Protein AF-A0A526XSR2-F1 (afdb_monomer_lite)

Radius of gyration: 13.31 Å; chains: 1; bounding box: 26×35×31 Å

Structure (mmCIF, N/CA/C/O backbone):
data_AF-A0A526XSR2-F1
#
_entry.id   AF-A0A526XSR2-F1
#
loop_
_atom_site.group_PDB
_atom_site.id
_atom_site.type_symbol
_atom_site.label_atom_id
_atom_site.label_alt_id
_atom_site.label_comp_id
_atom_site.label_asym_id
_atom_site.label_entity_id
_atom_site.label_seq_id
_atom_site.pdbx_PDB_ins_code
_atom_site.Cartn_x
_atom_site.Cartn_y
_atom_site.Cartn_z
_atom_site.occupancy
_atom_site.B_iso_or_equiv
_atom_site.auth_seq_id
_atom_site.auth_comp_id
_atom_site.auth_asym_id
_atom_site.auth_atom_id
_atom_site.pdbx_PDB_model_num
ATOM 1 N N . ALA A 1 1 ? 4.655 -11.309 7.436 1.00 86.75 1 ALA A N 1
ATOM 2 C CA . ALA A 1 1 ? 3.346 -10.615 7.478 1.00 86.75 1 ALA A CA 1
ATOM 3 C C . ALA A 1 1 ? 2.572 -10.662 8.813 1.00 86.75 1 ALA A C 1
ATOM 5 O O . ALA A 1 1 ? 1.942 -9.669 9.167 1.00 86.75 1 ALA A O 1
ATOM 6 N N . ARG A 1 2 ? 2.564 -11.786 9.550 1.00 91.94 2 ARG A N 1
ATOM 7 C CA . ARG A 1 2 ? 1.677 -12.024 10.716 1.00 91.94 2 ARG A CA 1
ATOM 8 C C . ARG A 1 2 ? 1.663 -10.928 11.793 1.00 91.94 2 ARG A C 1
ATOM 10 O O . ARG A 1 2 ? 0.596 -10.562 12.271 1.00 91.94 2 ARG A O 1
ATOM 17 N N . GLU A 1 3 ? 2.829 -10.401 12.158 1.00 94.38 3 GLU A N 1
ATOM 18 C CA . GLU A 1 3 ? 2.941 -9.341 13.170 1.00 94.38 3 GLU A CA 1
ATOM 19 C C . GLU A 1 3 ? 2.205 -8.061 12.746 1.00 94.38 3 GLU A C 1
ATOM 21 O O . GLU A 1 3 ? 1.444 -7.495 13.527 1.00 94.38 3 GLU A O 1
ATOM 26 N N . ILE A 1 4 ? 2.378 -7.632 11.491 1.00 93.81 4 ILE A N 1
ATOM 27 C CA . ILE A 1 4 ? 1.690 -6.456 10.940 1.00 93.81 4 ILE A CA 1
ATOM 28 C C . ILE A 1 4 ? 0.185 -6.709 10.863 1.00 93.81 4 ILE A C 1
ATOM 30 O O . ILE A 1 4 ? -0.594 -5.841 11.248 1.00 93.81 4 ILE A O 1
ATOM 34 N N . ALA A 1 5 ? -0.232 -7.909 10.444 1.00 93.56 5 ALA A N 1
ATOM 35 C CA . ALA A 1 5 ? -1.647 -8.266 10.393 1.00 93.56 5 ALA A CA 1
ATOM 36 C C . ALA A 1 5 ? -2.339 -8.102 11.759 1.00 93.56 5 ALA A C 1
ATOM 38 O O . ALA A 1 5 ? -3.444 -7.563 11.836 1.00 93.56 5 ALA A O 1
ATOM 39 N N . GLN A 1 6 ? -1.664 -8.514 12.837 1.00 93.81 6 GLN A N 1
ATOM 40 C CA . GLN A 1 6 ? -2.154 -8.357 14.207 1.00 93.81 6 GLN A CA 1
ATOM 41 C C . GLN A 1 6 ? -2.124 -6.894 14.662 1.00 93.81 6 GLN A C 1
ATOM 43 O O . GLN A 1 6 ? -3.148 -6.374 15.104 1.00 93.81 6 GLN A O 1
ATOM 48 N N . LYS A 1 7 ? -0.986 -6.205 14.502 1.00 94.94 7 LYS A N 1
ATOM 49 C CA . LYS A 1 7 ? -0.820 -4.800 14.914 1.00 94.94 7 LYS A CA 1
ATOM 50 C C . LYS A 1 7 ? -1.832 -3.864 14.250 1.00 94.94 7 LYS A C 1
ATOM 52 O O . LYS A 1 7 ? -2.334 -2.956 14.901 1.00 94.94 7 LYS A O 1
ATOM 57 N N . CYS A 1 8 ? -2.153 -4.096 12.979 1.00 93.06 8 CYS A N 1
ATOM 58 C CA . CYS A 1 8 ? -3.110 -3.288 12.221 1.00 93.06 8 CYS A CA 1
ATOM 59 C C . CYS A 1 8 ? -4.552 -3.833 12.277 1.00 93.06 8 CYS A C 1
ATOM 61 O O . CYS A 1 8 ? -5.474 -3.198 11.756 1.00 93.06 8 CYS A O 1
ATOM 63 N N . SER A 1 9 ? -4.770 -4.991 12.918 1.00 94.56 9 SER A N 1
ATOM 64 C CA . SER A 1 9 ? -6.074 -5.667 13.011 1.00 94.56 9 SER A CA 1
ATOM 65 C C . SER A 1 9 ? -6.769 -5.764 11.647 1.00 94.56 9 SER A C 1
ATOM 67 O O . SER A 1 9 ? -7.858 -5.225 11.469 1.00 94.56 9 SER A O 1
ATOM 69 N N . ILE A 1 10 ? -6.106 -6.367 10.656 1.00 95.19 10 ILE A N 1
ATOM 70 C CA . ILE A 1 10 ? -6.531 -6.302 9.242 1.00 95.19 10 ILE A CA 1
ATOM 71 C C . ILE A 1 10 ? -7.620 -7.301 8.835 1.00 95.19 10 ILE A C 1
ATOM 73 O O . ILE A 1 10 ? -8.028 -7.308 7.679 1.00 95.19 10 ILE A O 1
ATOM 77 N N . ALA A 1 11 ? -8.092 -8.147 9.747 1.00 95.81 11 ALA A N 1
ATOM 78 C CA . ALA A 1 11 ? -9.118 -9.133 9.424 1.00 95.81 11 ALA A CA 1
ATOM 79 C C . ALA A 1 11 ? -10.396 -8.454 8.904 1.00 95.81 11 ALA A C 1
ATOM 81 O O . ALA A 1 11 ? -10.931 -7.551 9.547 1.00 95.81 11 ALA A O 1
ATOM 82 N N . GLY A 1 12 ? -10.853 -8.872 7.722 1.00 95.19 12 GLY A N 1
ATOM 83 C CA . GLY A 1 12 ? -11.998 -8.302 7.011 1.00 95.19 12 GLY A CA 1
ATOM 84 C C . GLY A 1 12 ? -11.772 -6.904 6.423 1.00 95.19 12 GLY A C 1
ATOM 85 O O . GLY A 1 12 ? -12.716 -6.325 5.893 1.00 95.19 12 GLY A O 1
ATOM 86 N N . LYS A 1 13 ? -10.557 -6.348 6.513 1.00 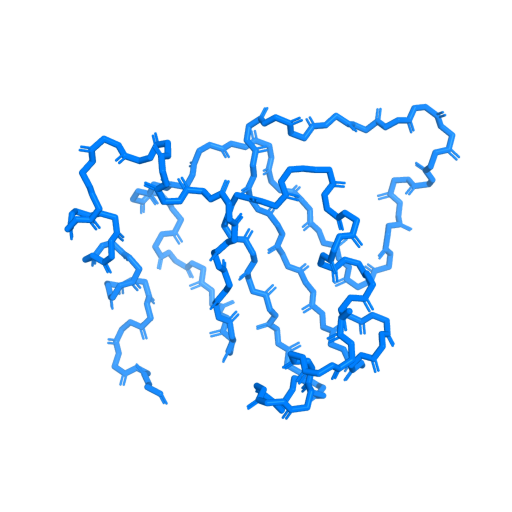96.06 13 LYS A N 1
ATOM 87 C CA . LYS A 1 13 ? -10.235 -4.995 6.041 1.00 96.06 13 LYS A CA 1
ATOM 88 C C . LYS A 1 13 ? -9.748 -4.976 4.596 1.00 96.06 13 LYS A C 1
ATOM 90 O O . LYS A 1 13 ? -9.247 -5.974 4.074 1.00 96.06 13 LYS A O 1
ATOM 95 N N . HIS A 1 14 ? -9.838 -3.804 3.978 1.00 96.19 14 HIS A N 1
ATOM 96 C CA . HIS A 1 14 ? -9.177 -3.495 2.720 1.00 96.19 14 HIS A CA 1
ATOM 97 C C . HIS A 1 14 ? -7.842 -2.780 2.962 1.00 96.19 14 HIS A C 1
ATOM 99 O O . HIS A 1 14 ? -7.793 -1.697 3.557 1.00 96.19 14 HIS A O 1
ATOM 105 N N . VAL A 1 15 ? -6.750 -3.391 2.501 1.00 97.00 15 VAL A N 1
ATOM 106 C CA . VAL A 1 15 ? -5.378 -2.905 2.675 1.00 97.00 15 VAL A CA 1
ATOM 107 C C . VAL A 1 15 ? -4.862 -2.304 1.372 1.00 97.00 15 VAL A C 1
ATOM 109 O O . VAL A 1 15 ? -4.830 -2.975 0.347 1.00 97.00 15 VAL A O 1
ATOM 112 N N . LEU A 1 16 ? -4.390 -1.062 1.423 1.00 97.00 16 LEU A N 1
ATOM 113 C CA . LEU A 1 16 ? -3.645 -0.428 0.338 1.00 97.00 16 LEU A CA 1
ATOM 114 C C . LEU A 1 16 ? -2.145 -0.492 0.644 1.00 97.00 16 LEU A C 1
ATOM 116 O O . LEU A 1 16 ? -1.718 0.039 1.666 1.00 97.00 16 LEU A O 1
ATOM 120 N N . GLU A 1 17 ? -1.339 -1.083 -0.237 1.00 97.00 17 GLU A N 1
ATOM 121 C CA . GLU A 1 17 ? 0.126 -0.997 -0.187 1.00 97.00 17 GLU A CA 1
ATOM 122 C C . GLU A 1 17 ? 0.635 -0.076 -1.305 1.00 97.00 17 GLU A C 1
ATOM 124 O O . GLU A 1 17 ? 0.548 -0.400 -2.490 1.00 97.00 17 GLU A O 1
ATOM 129 N N . ILE A 1 18 ? 1.177 1.082 -0.923 1.00 96.56 18 ILE A N 1
ATOM 130 C CA . ILE A 1 18 ? 1.846 2.002 -1.847 1.00 96.56 18 ILE A CA 1
ATOM 131 C C . ILE A 1 18 ? 3.317 1.604 -1.925 1.00 96.56 18 ILE A C 1
ATOM 133 O O . ILE A 1 18 ? 3.982 1.536 -0.892 1.00 96.56 18 ILE A O 1
ATOM 137 N N . GLY A 1 19 ? 3.816 1.366 -3.137 1.00 94.12 19 GLY A N 1
ATOM 138 C CA . GLY A 1 19 ? 5.156 0.826 -3.346 1.00 94.12 19 GLY A CA 1
ATOM 139 C C . GLY A 1 19 ? 5.229 -0.676 -3.053 1.00 94.12 19 GLY A C 1
ATOM 140 O O . GLY A 1 19 ? 6.114 -1.136 -2.334 1.00 94.12 19 GLY A O 1
ATOM 141 N N . CYS A 1 20 ? 4.255 -1.450 -3.548 1.00 93.69 20 CYS A N 1
ATOM 142 C CA . CYS A 1 20 ? 4.139 -2.883 -3.261 1.00 93.69 20 CYS A CA 1
ATOM 143 C C . CYS A 1 20 ? 5.196 -3.768 -3.946 1.00 93.69 20 CYS A C 1
ATOM 145 O O . CYS A 1 20 ? 5.257 -4.978 -3.698 1.00 93.69 20 CYS A O 1
ATOM 147 N N . GLY A 1 21 ? 6.018 -3.208 -4.835 1.00 91.38 21 GLY A N 1
ATOM 148 C CA . GLY A 1 21 ? 6.955 -3.932 -5.685 1.00 91.38 21 GLY A CA 1
ATOM 149 C C . GLY A 1 21 ? 6.256 -5.059 -6.445 1.00 91.38 21 GLY A C 1
ATOM 150 O O . GLY A 1 21 ? 5.333 -4.835 -7.221 1.00 91.38 21 GLY A O 1
ATOM 151 N N . LYS A 1 22 ? 6.663 -6.305 -6.175 1.00 89.19 22 LYS A N 1
ATOM 152 C CA . LYS A 1 22 ? 6.063 -7.516 -6.767 1.00 89.19 22 LYS A CA 1
ATOM 153 C C . LYS A 1 22 ? 4.744 -7.967 -6.114 1.00 89.19 22 LYS A C 1
ATOM 155 O O . LYS A 1 22 ? 4.189 -8.980 -6.527 1.00 89.19 22 LYS A O 1
ATOM 160 N N . GLY A 1 23 ? 4.269 -7.289 -5.068 1.00 90.19 23 GLY A N 1
ATOM 161 C CA . GLY A 1 23 ? 3.025 -7.620 -4.356 1.00 90.19 23 GLY A CA 1
ATOM 162 C C . GLY A 1 23 ? 3.096 -8.851 -3.439 1.00 90.19 23 GLY A C 1
ATOM 163 O O . GLY A 1 23 ? 2.093 -9.226 -2.836 1.00 90.19 23 GLY A O 1
ATOM 164 N N . GLU A 1 24 ? 4.265 -9.486 -3.294 1.00 90.19 24 GLU A N 1
ATOM 165 C CA . GLU A 1 24 ? 4.428 -10.717 -2.499 1.00 90.19 24 GLU A CA 1
ATOM 166 C C . GLU A 1 24 ? 4.092 -10.503 -1.020 1.00 90.19 24 GLU A C 1
ATOM 168 O O . GLU A 1 24 ? 3.425 -11.337 -0.407 1.00 90.19 24 GLU A O 1
ATOM 173 N N . PHE A 1 25 ? 4.498 -9.358 -0.468 1.00 92.88 25 PHE A N 1
ATOM 174 C CA . PHE A 1 25 ? 4.203 -9.016 0.917 1.00 92.88 25 PHE A CA 1
ATOM 175 C C . PHE A 1 25 ? 2.712 -8.751 1.139 1.00 92.88 25 PHE A C 1
ATOM 177 O O . PHE A 1 25 ? 2.139 -9.337 2.056 1.00 92.88 25 PHE A O 1
ATOM 184 N N . LEU A 1 26 ? 2.074 -7.912 0.310 1.00 93.81 26 LEU A N 1
ATOM 185 C CA . LEU A 1 26 ? 0.631 -7.663 0.397 1.00 93.81 26 LEU A CA 1
ATOM 186 C C . LEU A 1 26 ? -0.158 -8.966 0.302 1.00 93.81 26 LEU A C 1
ATOM 188 O O . LEU A 1 26 ? -1.074 -9.189 1.086 1.00 93.81 26 LEU A O 1
ATOM 192 N N . ARG A 1 27 ? 0.247 -9.866 -0.597 1.00 91.12 27 ARG A N 1
ATOM 193 C CA . ARG A 1 27 ? -0.359 -11.190 -0.720 1.00 91.12 27 ARG A CA 1
ATOM 194 C C . ARG A 1 27 ? -0.226 -12.007 0.562 1.00 91.12 27 ARG A C 1
ATOM 196 O O . ARG A 1 27 ? -1.228 -12.502 1.072 1.00 91.12 27 ARG A O 1
ATOM 203 N N . GLU A 1 28 ? 0.990 -12.160 1.085 1.00 92.56 28 GLU A N 1
ATOM 204 C CA . GLU A 1 28 ? 1.220 -12.893 2.336 1.00 92.56 28 GLU A CA 1
ATOM 205 C C . GLU A 1 28 ? 0.406 -12.282 3.487 1.00 92.56 28 GLU A C 1
ATOM 207 O O . GLU A 1 28 ? -0.153 -13.004 4.316 1.00 92.56 28 GLU A O 1
ATOM 212 N N . LEU A 1 29 ? 0.304 -10.953 3.517 1.00 94.25 29 LEU A N 1
ATOM 213 C CA . LEU A 1 29 ? -0.449 -10.197 4.504 1.00 94.25 29 LEU A CA 1
ATOM 214 C C . LEU A 1 29 ? -1.952 -10.448 4.425 1.00 94.25 29 LEU A C 1
ATOM 216 O O . LEU A 1 29 ? -2.548 -10.775 5.450 1.00 94.25 29 LEU A O 1
ATOM 220 N N . CYS A 1 30 ? -2.545 -10.353 3.239 1.00 94.00 30 CYS A N 1
ATOM 221 C CA . CYS A 1 30 ? -3.963 -10.615 3.021 1.00 94.00 30 CYS A CA 1
ATOM 222 C C . CYS A 1 30 ? -4.333 -12.064 3.361 1.00 94.00 30 CYS A C 1
ATOM 224 O O . CYS A 1 30 ? -5.292 -12.281 4.098 1.00 94.00 30 CYS A O 1
ATOM 226 N N . ILE A 1 31 ? -3.521 -13.042 2.941 1.00 92.44 31 ILE A N 1
ATOM 227 C CA . ILE A 1 31 ? -3.740 -14.464 3.258 1.00 92.44 31 ILE A CA 1
ATOM 228 C C . ILE A 1 31 ? -3.639 -14.713 4.767 1.00 92.44 31 ILE A C 1
ATOM 230 O O . ILE A 1 31 ? -4.505 -15.351 5.357 1.00 92.44 31 ILE A O 1
ATOM 234 N N . THR A 1 32 ? -2.584 -14.207 5.408 1.00 92.06 32 THR A N 1
ATOM 235 C CA . THR A 1 32 ? -2.338 -14.453 6.839 1.00 92.06 32 THR A CA 1
ATOM 236 C C . THR A 1 32 ? -3.336 -13.714 7.728 1.00 92.06 32 THR A C 1
ATOM 238 O O . THR A 1 32 ? -3.667 -14.183 8.816 1.00 92.06 32 THR A O 1
ATOM 241 N N . GLY A 1 33 ? -3.762 -12.526 7.303 1.00 93.44 33 GLY A N 1
ATOM 242 C CA . GLY A 1 33 ? -4.625 -11.643 8.074 1.00 93.44 33 GLY A CA 1
ATOM 243 C C . GLY A 1 33 ? -6.111 -11.766 7.766 1.00 93.44 33 GLY A C 1
ATOM 244 O O . GLY A 1 33 ? -6.893 -11.193 8.514 1.00 93.44 33 GLY A O 1
ATOM 245 N N . GLY A 1 34 ? -6.503 -12.475 6.702 1.00 94.00 34 GLY A N 1
ATOM 246 C CA . GLY A 1 34 ? -7.892 -12.539 6.239 1.00 94.00 34 GLY A CA 1
ATOM 247 C C . GLY A 1 34 ? -8.396 -11.187 5.730 1.00 94.00 34 GLY A C 1
ATOM 248 O O . GLY A 1 34 ? -9.449 -10.728 6.164 1.00 94.00 34 GLY A O 1
ATOM 249 N N . ALA A 1 35 ? -7.616 -10.524 4.876 1.00 95.19 35 ALA A N 1
ATOM 250 C CA . ALA A 1 35 ? -7.890 -9.184 4.351 1.00 95.19 35 ALA A CA 1
ATOM 251 C C . ALA A 1 35 ? -7.946 -9.186 2.817 1.00 95.19 35 ALA A C 1
ATOM 253 O O . ALA A 1 35 ? -7.425 -10.097 2.181 1.00 95.19 35 ALA A O 1
ATOM 254 N N . THR A 1 36 ? -8.485 -8.118 2.228 1.00 96.00 36 THR A N 1
ATOM 255 C CA . THR A 1 36 ? -8.334 -7.830 0.790 1.00 96.00 36 THR A CA 1
ATOM 256 C C . THR A 1 36 ? -7.254 -6.778 0.567 1.00 96.00 36 THR A C 1
ATOM 258 O O . THR A 1 36 ? -6.916 -6.031 1.487 1.00 96.00 36 THR A O 1
ATOM 261 N N . GLY A 1 37 ? -6.681 -6.731 -0.635 1.00 95.44 37 GLY A N 1
ATOM 262 C CA . GLY A 1 37 ? -5.508 -5.921 -0.939 1.00 95.44 37 GLY A CA 1
ATOM 263 C C . GLY A 1 37 ? -5.593 -5.169 -2.262 1.00 95.44 37 GLY A C 1
ATOM 264 O O . GLY A 1 37 ? -6.083 -5.683 -3.267 1.00 95.44 37 GLY A O 1
ATOM 265 N N . LEU A 1 38 ? -5.041 -3.962 -2.272 1.00 95.94 38 LEU A N 1
ATOM 266 C CA . LEU A 1 38 ? -4.711 -3.199 -3.467 1.00 95.94 38 LEU A CA 1
ATOM 267 C C . LEU A 1 38 ? -3.249 -2.749 -3.379 1.00 95.94 38 LEU A C 1
ATOM 269 O O . LEU A 1 38 ? -2.869 -2.059 -2.439 1.00 95.94 38 LEU A O 1
ATOM 273 N N . GLY A 1 39 ? -2.425 -3.146 -4.341 1.00 95.44 39 GLY A N 1
ATOM 274 C CA . GLY A 1 39 ? -1.046 -2.682 -4.476 1.00 95.44 39 GLY A CA 1
ATOM 275 C C . GLY A 1 39 ? -0.920 -1.652 -5.592 1.00 95.44 39 GLY A C 1
ATOM 276 O O . GLY A 1 39 ? -1.574 -1.789 -6.624 1.00 95.44 39 GLY A O 1
ATOM 277 N N . ILE A 1 40 ? -0.086 -0.630 -5.401 1.00 95.69 40 ILE A N 1
ATOM 278 C CA . ILE A 1 40 ? 0.254 0.347 -6.446 1.00 95.69 40 ILE A CA 1
ATOM 279 C C . ILE A 1 40 ? 1.771 0.448 -6.542 1.00 95.69 40 ILE A C 1
ATOM 281 O O . ILE A 1 40 ? 2.415 0.873 -5.579 1.00 95.69 40 ILE A O 1
ATOM 285 N N . ASP A 1 41 ? 2.340 0.042 -7.677 1.00 93.69 41 ASP A N 1
ATOM 286 C CA . ASP A 1 41 ? 3.783 0.122 -7.909 1.00 93.69 41 ASP A CA 1
ATOM 287 C C . ASP A 1 41 ? 4.145 0.077 -9.409 1.00 93.69 41 ASP A C 1
ATOM 289 O O . ASP A 1 41 ? 3.718 -0.845 -10.111 1.00 93.69 41 ASP A O 1
ATOM 293 N N . PRO A 1 42 ? 4.979 1.004 -9.918 1.00 91.31 42 PRO A N 1
ATOM 294 C CA . PRO A 1 42 ? 5.417 1.001 -11.317 1.00 91.31 42 PRO A CA 1
ATOM 295 C C . PRO A 1 42 ? 6.395 -0.141 -11.647 1.00 91.31 42 PRO A C 1
ATOM 297 O O . PRO A 1 42 ? 6.576 -0.491 -12.812 1.00 91.31 42 PRO A O 1
ATOM 300 N N . ALA A 1 43 ? 7.058 -0.716 -10.642 1.00 88.06 43 ALA A N 1
ATOM 301 C CA . ALA A 1 43 ? 8.008 -1.812 -10.780 1.00 88.06 43 ALA A CA 1
ATOM 302 C C . ALA A 1 43 ? 7.339 -3.193 -10.738 1.00 88.06 43 ALA A C 1
ATOM 304 O O . ALA A 1 43 ? 8.039 -4.206 -10.867 1.00 88.06 43 ALA A O 1
ATOM 305 N N . TYR A 1 44 ? 6.010 -3.264 -10.584 1.00 87.31 44 TYR A N 1
ATOM 306 C CA . TYR A 1 44 ? 5.302 -4.533 -10.668 1.00 87.31 44 TYR A CA 1
ATOM 307 C C . TYR A 1 44 ? 5.513 -5.175 -12.042 1.00 87.31 44 TYR A C 1
ATOM 309 O O . TYR A 1 44 ? 5.290 -4.575 -13.094 1.00 87.31 44 TYR A O 1
ATOM 317 N N . ARG A 1 45 ? 5.931 -6.440 -12.025 1.00 81.12 45 ARG A N 1
ATOM 318 C CA . ARG A 1 45 ? 6.016 -7.289 -13.209 1.00 81.12 45 ARG A CA 1
ATOM 319 C C . ARG A 1 45 ? 5.299 -8.589 -12.903 1.00 81.12 45 ARG A C 1
ATOM 321 O O . ARG A 1 45 ? 5.681 -9.288 -11.967 1.00 81.12 45 ARG A O 1
ATOM 328 N N . ALA A 1 46 ? 4.275 -8.899 -13.693 1.00 69.12 46 ALA A N 1
ATOM 329 C CA . ALA A 1 46 ? 3.633 -10.202 -13.644 1.00 69.12 46 ALA A CA 1
ATOM 330 C C . ALA A 1 46 ? 4.652 -11.260 -14.097 1.00 69.12 46 ALA A C 1
ATOM 332 O O . ALA A 1 46 ? 5.099 -11.257 -15.247 1.00 69.12 46 ALA A O 1
ATOM 333 N N . ASP A 1 47 ? 5.065 -12.138 -13.184 1.00 66.75 47 ASP A N 1
ATOM 334 C CA . ASP A 1 47 ? 5.891 -13.287 -13.545 1.00 66.75 47 ASP A CA 1
ATOM 335 C C . ASP A 1 47 ? 5.024 -14.283 -14.327 1.00 66.75 47 ASP A C 1
ATOM 337 O O . ASP A 1 47 ? 3.978 -14.724 -13.844 1.00 66.75 47 ASP A O 1
ATOM 341 N N . LYS A 1 48 ? 5.470 -14.670 -15.531 1.00 54.66 48 LYS A N 1
ATOM 342 C CA . LYS A 1 48 ? 4.793 -15.694 -16.339 1.00 54.66 48 LYS A CA 1
ATOM 343 C C . LYS A 1 48 ? 4.629 -16.976 -15.513 1.00 54.66 48 LYS A C 1
ATOM 345 O O . LYS A 1 48 ? 5.622 -17.583 -15.121 1.00 54.66 48 LYS A O 1
ATOM 350 N N . GLY A 1 49 ? 3.385 -17.392 -15.278 1.00 56.88 49 GLY A N 1
ATOM 351 C CA . GLY A 1 49 ? 3.053 -18.621 -14.547 1.00 56.88 49 GLY A CA 1
ATOM 352 C C . GLY A 1 49 ? 2.629 -18.423 -13.089 1.00 56.88 49 GLY A C 1
ATOM 353 O O . GLY A 1 49 ? 2.262 -19.399 -12.437 1.00 56.88 49 GLY A O 1
ATOM 354 N N . ARG A 1 50 ? 2.620 -17.190 -12.569 1.00 56.47 50 ARG A N 1
ATOM 355 C CA . ARG A 1 50 ? 1.833 -16.874 -11.373 1.00 56.47 50 ARG A CA 1
ATOM 356 C C . ARG A 1 50 ? 0.457 -16.423 -11.847 1.00 56.47 50 ARG A C 1
ATOM 358 O O . ARG A 1 50 ? 0.381 -15.427 -12.548 1.00 56.47 50 ARG A O 1
ATOM 365 N N . ASN A 1 51 ? -0.587 -17.188 -11.522 1.00 49.31 51 ASN A N 1
ATOM 366 C CA . ASN A 1 51 ? -1.963 -16.880 -11.918 1.00 49.31 5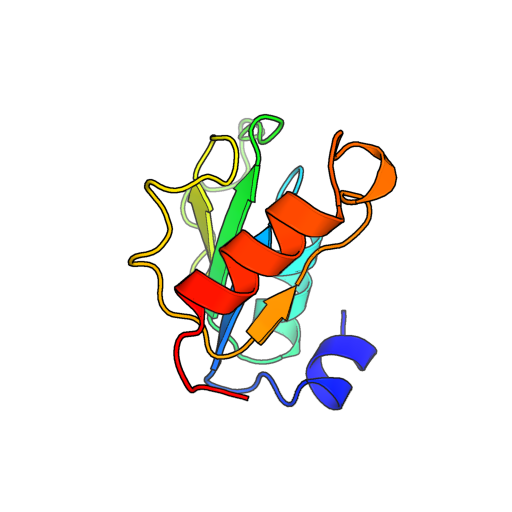1 ASN A CA 1
ATOM 367 C C . ASN A 1 51 ? -2.275 -15.399 -11.687 1.00 49.31 51 ASN A C 1
ATOM 369 O O . ASN A 1 51 ? -2.106 -14.897 -10.577 1.00 49.31 51 ASN A O 1
ATOM 373 N N . ASP A 1 52 ? -2.754 -14.745 -12.741 1.00 52.91 52 ASP A N 1
ATOM 374 C CA . ASP A 1 52 ? -3.147 -13.335 -12.742 1.00 52.91 52 ASP A CA 1
ATOM 375 C C . ASP A 1 52 ? -4.348 -13.070 -11.804 1.00 52.91 52 ASP A C 1
ATOM 377 O O . ASP A 1 52 ? -4.616 -11.929 -11.435 1.00 52.91 52 ASP A O 1
ATOM 381 N N . ASP A 1 53 ? -5.014 -14.137 -11.343 1.00 53.34 53 ASP A N 1
ATOM 382 C CA . ASP A 1 53 ? -5.990 -14.140 -10.252 1.00 53.34 53 ASP A CA 1
ATOM 383 C C . ASP A 1 53 ? -5.304 -14.407 -8.902 1.00 53.34 53 ASP A C 1
ATOM 385 O O . ASP A 1 53 ? -5.240 -15.533 -8.398 1.00 53.34 53 ASP A O 1
ATOM 389 N N . TYR A 1 54 ? -4.816 -13.345 -8.261 1.00 62.38 54 TYR A N 1
ATOM 390 C CA . TYR A 1 54 ? -4.311 -13.386 -6.882 1.00 62.38 54 TYR A CA 1
ATOM 391 C C . TYR A 1 54 ? -5.434 -13.319 -5.828 1.00 62.38 54 TYR A C 1
ATOM 393 O O . TYR A 1 54 ? -5.214 -12.828 -4.718 1.00 62.38 54 TYR A O 1
ATOM 401 N N . GLY A 1 55 ? -6.631 -13.820 -6.154 1.00 67.25 55 GLY A N 1
ATOM 402 C CA . GLY A 1 55 ? -7.800 -13.814 -5.273 1.00 67.25 55 GLY A CA 1
ATOM 403 C C . GLY A 1 55 ? -8.136 -12.407 -4.774 1.00 67.25 55 GLY A C 1
ATOM 404 O O . GLY A 1 55 ? -8.514 -11.532 -5.547 1.00 67.25 55 GLY A O 1
ATOM 405 N N . ASP A 1 56 ? -7.963 -12.191 -3.472 1.00 81.94 56 ASP A N 1
ATOM 406 C CA . ASP A 1 56 ? -8.326 -10.965 -2.758 1.00 81.94 56 ASP A CA 1
ATOM 407 C C . ASP A 1 56 ? -7.364 -9.776 -2.966 1.00 81.94 56 ASP A C 1
ATOM 409 O O . ASP A 1 56 ? -7.563 -8.730 -2.347 1.00 81.94 56 ASP A O 1
ATOM 413 N N . VAL A 1 57 ? -6.327 -9.900 -3.810 1.00 91.25 57 VAL A N 1
ATOM 414 C CA . VAL A 1 57 ? -5.336 -8.836 -4.071 1.00 91.25 57 VAL A CA 1
ATOM 415 C C . VAL A 1 57 ? -5.350 -8.376 -5.529 1.00 91.25 57 VAL A C 1
ATOM 417 O O . VAL A 1 57 ? -5.209 -9.179 -6.447 1.00 91.25 57 VAL A O 1
ATOM 420 N N . LYS A 1 58 ? -5.438 -7.059 -5.737 1.00 92.44 58 LYS A N 1
ATOM 421 C CA . LYS A 1 58 ? -5.329 -6.393 -7.046 1.00 92.44 58 LYS A CA 1
ATOM 422 C C . LYS A 1 58 ? -4.085 -5.513 -7.107 1.00 92.44 58 LYS A C 1
ATOM 424 O O . LYS A 1 58 ? -3.662 -4.993 -6.079 1.00 92.44 58 LYS A O 1
ATOM 429 N N . ILE A 1 59 ? -3.526 -5.312 -8.301 1.00 92.50 59 ILE A N 1
ATOM 430 C CA . ILE A 1 59 ? -2.338 -4.473 -8.511 1.00 92.50 59 ILE A CA 1
ATOM 431 C C . ILE A 1 59 ? -2.595 -3.428 -9.600 1.00 92.50 59 ILE A C 1
ATOM 433 O O . ILE A 1 59 ? -3.127 -3.747 -10.661 1.00 92.50 59 ILE A O 1
ATOM 437 N N . ILE A 1 60 ? -2.184 -2.190 -9.334 1.00 93.56 60 ILE A N 1
ATOM 438 C CA . ILE A 1 60 ? -2.128 -1.079 -10.285 1.00 93.56 60 ILE A CA 1
ATOM 439 C C . ILE A 1 60 ? -0.654 -0.812 -10.600 1.00 93.56 60 ILE A C 1
ATOM 441 O O . ILE A 1 60 ? 0.139 -0.520 -9.704 1.00 93.56 60 ILE A O 1
ATOM 445 N N . VAL A 1 61 ? -0.288 -0.911 -11.878 1.00 93.31 61 VAL A N 1
ATOM 446 C CA . VAL A 1 61 ? 1.086 -0.671 -12.344 1.00 93.31 61 VAL A CA 1
ATOM 447 C C . VAL A 1 61 ? 1.260 0.808 -12.674 1.00 93.31 61 VAL A C 1
ATOM 449 O O . VAL A 1 61 ? 1.198 1.205 -13.834 1.00 93.31 61 VAL A O 1
ATOM 452 N N . ASP A 1 62 ? 1.406 1.629 -11.636 1.00 94.31 62 ASP A N 1
ATOM 453 C CA . ASP A 1 62 ? 1.550 3.080 -11.760 1.00 94.31 62 ASP A CA 1
ATOM 454 C C . A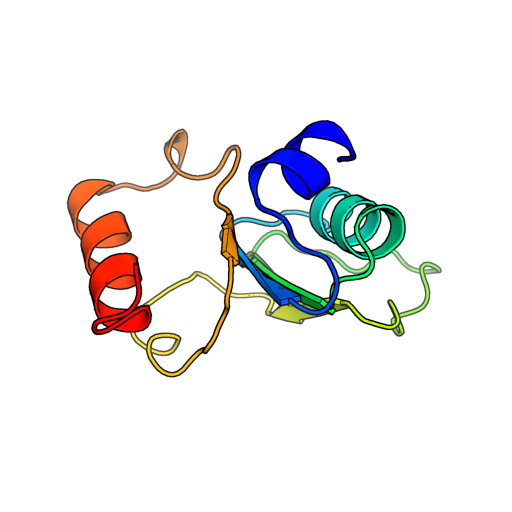SP A 1 62 ? 2.232 3.691 -10.523 1.00 94.31 62 ASP A C 1
ATOM 456 O O . ASP A 1 62 ? 2.424 3.029 -9.501 1.00 94.31 62 ASP A O 1
ATOM 460 N N . TYR A 1 63 ? 2.580 4.972 -10.599 1.00 92.56 63 TYR A N 1
ATOM 461 C CA . TYR A 1 63 ? 2.999 5.776 -9.459 1.00 92.56 63 TYR A CA 1
ATOM 462 C C . TYR A 1 63 ? 1.786 6.263 -8.662 1.00 92.56 63 TYR A C 1
ATOM 464 O O . TYR A 1 63 ? 0.832 6.812 -9.209 1.00 92.56 63 TYR A O 1
ATOM 472 N N . PHE A 1 64 ? 1.843 6.149 -7.333 1.00 94.25 64 PHE A N 1
ATOM 473 C CA . PHE A 1 64 ? 0.815 6.748 -6.484 1.00 94.25 64 PHE A CA 1
ATOM 474 C C . PHE A 1 64 ? 0.852 8.281 -6.575 1.00 94.25 64 PHE A C 1
ATOM 476 O O . PHE A 1 64 ? 1.886 8.915 -6.354 1.00 94.25 64 PHE A O 1
ATOM 483 N N . GLY A 1 65 ? -0.304 8.875 -6.858 1.00 93.56 65 GLY A N 1
ATOM 484 C CA . GLY A 1 65 ? -0.446 10.284 -7.197 1.00 93.56 65 GLY A CA 1
ATOM 485 C C . GLY A 1 65 ? -1.859 10.821 -6.936 1.00 93.56 65 GLY A C 1
ATOM 486 O O . GLY A 1 65 ? -2.713 10.102 -6.410 1.00 93.56 65 GLY A O 1
ATOM 487 N N . PRO A 1 66 ? -2.115 12.101 -7.265 1.00 93.94 66 PRO A N 1
ATOM 488 C CA . PRO A 1 66 ? -3.409 12.757 -7.064 1.00 93.94 66 PRO A CA 1
ATOM 489 C C . PRO A 1 66 ? -4.606 12.009 -7.656 1.00 93.94 66 PRO A C 1
ATOM 491 O O . PRO A 1 66 ? -5.672 12.016 -7.044 1.00 93.94 66 PRO A O 1
ATOM 494 N N . ASP A 1 67 ? -4.419 11.312 -8.775 1.00 94.94 67 ASP A N 1
ATOM 495 C CA . ASP A 1 67 ? -5.488 10.578 -9.458 1.00 94.94 67 ASP A CA 1
ATOM 496 C C . ASP A 1 67 ? -6.059 9.442 -8.601 1.00 94.94 67 ASP A C 1
ATOM 498 O O . ASP A 1 67 ? -7.227 9.091 -8.729 1.00 94.94 67 ASP A O 1
ATOM 502 N N . TYR A 1 68 ? -5.285 8.943 -7.634 1.00 95.00 68 TYR A N 1
ATOM 503 C CA . TYR A 1 68 ? -5.667 7.871 -6.716 1.00 95.00 68 TYR A CA 1
ATOM 504 C C . TYR A 1 68 ? -6.257 8.369 -5.384 1.00 95.00 68 TYR A C 1
ATOM 506 O O . TYR A 1 68 ? -6.482 7.580 -4.468 1.00 95.00 68 TYR A O 1
ATOM 514 N N . GLN A 1 69 ? -6.560 9.668 -5.249 1.00 92.44 69 GLN A N 1
ATOM 515 C CA . GLN A 1 69 ? -7.192 10.221 -4.036 1.00 92.44 69 GLN A CA 1
ATOM 516 C C . GLN A 1 69 ? -8.591 9.659 -3.752 1.00 92.4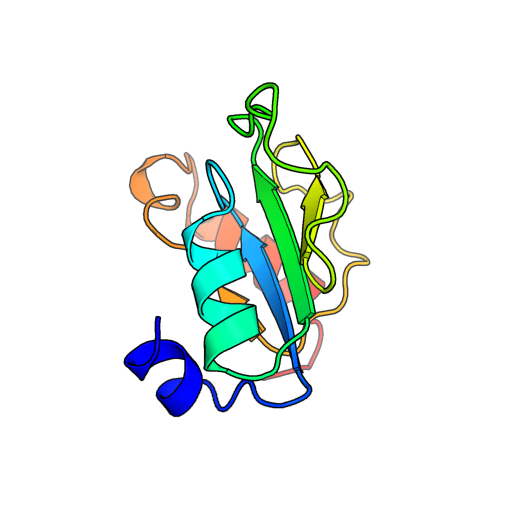4 69 GLN A C 1
ATOM 518 O O . GLN A 1 69 ? -9.051 9.725 -2.615 1.00 92.44 69 GLN A O 1
ATOM 523 N N . HIS A 1 70 ? -9.264 9.123 -4.771 1.00 93.19 70 HIS A N 1
ATOM 524 C CA . HIS A 1 70 ? -10.591 8.526 -4.646 1.00 93.19 70 HIS A CA 1
ATOM 525 C C . HIS A 1 70 ? -10.568 7.144 -3.969 1.00 93.19 70 HIS A C 1
ATOM 527 O O . HIS A 1 70 ? -11.614 6.676 -3.511 1.00 93.19 70 HIS A O 1
ATOM 533 N N . LEU A 1 71 ? -9.396 6.498 -3.892 1.00 94.75 71 LEU A N 1
ATOM 534 C CA . LEU A 1 71 ? -9.257 5.168 -3.310 1.00 94.75 71 LEU A CA 1
ATOM 535 C C . LEU A 1 71 ? -9.671 5.145 -1.834 1.00 94.75 71 LEU A C 1
ATOM 537 O O . LEU A 1 71 ? -9.482 6.097 -1.075 1.00 94.75 71 LEU A O 1
ATOM 541 N N . GLN A 1 72 ? -10.243 4.018 -1.426 1.00 93.69 72 GLN A N 1
ATOM 542 C CA . GLN A 1 72 ? -10.688 3.769 -0.062 1.00 93.69 72 GLN A CA 1
ATOM 543 C C . GLN A 1 72 ? -9.923 2.575 0.486 1.00 93.69 72 GLN A C 1
ATOM 545 O O . GLN A 1 72 ? -9.856 1.550 -0.178 1.00 93.69 72 GLN A O 1
ATOM 550 N N . ALA A 1 73 ? -9.364 2.710 1.686 1.00 94.94 73 ALA A N 1
ATOM 551 C CA . ALA A 1 73 ? -8.711 1.622 2.399 1.00 94.94 73 ALA A CA 1
ATOM 552 C C . ALA A 1 73 ? -8.885 1.817 3.906 1.00 94.94 73 ALA A C 1
ATOM 554 O O . ALA A 1 73 ? -8.925 2.953 4.391 1.00 94.94 73 ALA A O 1
ATOM 555 N N . ASP A 1 74 ? -8.963 0.712 4.638 1.00 95.44 74 ASP A N 1
ATOM 556 C CA . ASP A 1 74 ? -9.003 0.707 6.103 1.00 95.44 74 ASP A CA 1
ATOM 557 C C . ASP A 1 74 ? -7.591 0.673 6.699 1.00 95.44 74 ASP A C 1
ATOM 559 O O . ASP A 1 74 ? -7.383 0.943 7.880 1.00 95.44 74 ASP A O 1
ATOM 563 N N . THR A 1 75 ? -6.598 0.276 5.905 1.00 95.62 75 THR A N 1
ATOM 564 C CA . THR A 1 75 ? -5.189 0.244 6.300 1.00 95.62 75 THR A CA 1
ATOM 565 C C . THR A 1 75 ? -4.329 0.642 5.112 1.00 95.62 75 THR A C 1
ATOM 567 O O . THR A 1 75 ? -4.471 0.083 4.029 1.00 95.62 75 THR A O 1
ATOM 570 N N . VAL A 1 76 ? -3.432 1.606 5.318 1.00 95.81 76 VAL A N 1
ATOM 571 C CA . VAL A 1 76 ? -2.465 2.047 4.307 1.00 95.81 76 VAL A CA 1
ATOM 572 C C . VAL A 1 76 ? -1.073 1.646 4.768 1.00 95.81 76 VAL A C 1
ATOM 574 O O . VAL A 1 76 ? -0.651 2.007 5.866 1.00 95.81 76 VAL A O 1
ATOM 577 N N . LEU A 1 77 ? -0.364 0.908 3.924 1.00 95.44 77 LEU A N 1
ATOM 578 C CA . LEU A 1 77 ? 1.009 0.482 4.129 1.00 95.44 77 LEU A CA 1
ATOM 579 C C . LEU A 1 77 ? 1.917 1.136 3.091 1.00 95.44 77 LEU A C 1
ATOM 581 O O . LEU A 1 77 ? 1.537 1.349 1.942 1.00 95.44 77 LEU A O 1
ATOM 585 N N . CYS A 1 78 ? 3.128 1.456 3.525 1.00 93.25 78 CYS A N 1
ATOM 586 C CA . CYS A 1 78 ? 4.195 1.994 2.696 1.00 93.25 78 CYS A CA 1
ATOM 587 C C . CYS A 1 78 ? 5.506 1.465 3.281 1.00 93.25 78 CYS A C 1
ATOM 589 O O . CYS A 1 78 ? 5.859 1.801 4.415 1.00 93.25 78 CYS A O 1
ATOM 591 N N . ARG A 1 79 ? 6.178 0.565 2.559 1.00 90.06 79 ARG A N 1
ATOM 592 C CA . ARG A 1 79 ? 7.372 -0.151 3.030 1.00 90.06 79 ARG A CA 1
ATOM 593 C C . ARG A 1 79 ? 8.437 -0.095 1.945 1.00 90.06 79 ARG A C 1
ATOM 595 O O . ARG A 1 79 ? 8.168 -0.485 0.820 1.00 90.06 79 ARG A O 1
ATOM 602 N N . HIS A 1 80 ? 9.653 0.297 2.320 1.00 85.94 80 HIS A N 1
ATOM 603 C CA . HIS A 1 80 ? 10.785 0.415 1.392 1.00 85.94 80 HIS A CA 1
ATOM 604 C C . HIS A 1 80 ? 10.471 1.291 0.161 1.00 85.94 80 HIS A C 1
ATOM 606 O O . HIS A 1 80 ? 10.872 1.000 -0.964 1.00 85.94 80 HIS A O 1
ATOM 612 N N . THR A 1 81 ? 9.669 2.339 0.370 1.00 82.38 81 THR A N 1
ATOM 613 C CA . THR A 1 81 ? 9.225 3.271 -0.676 1.00 82.38 81 THR A CA 1
ATOM 614 C C . THR A 1 81 ? 9.631 4.707 -0.360 1.00 82.38 81 THR A C 1
ATOM 616 O O . THR A 1 81 ? 9.976 5.460 -1.268 1.00 82.38 81 THR A O 1
ATOM 619 N N . LEU A 1 82 ? 9.596 5.116 0.916 1.00 84.75 82 LEU A N 1
ATOM 620 C CA . LEU A 1 82 ? 9.829 6.508 1.319 1.00 84.75 82 LEU A CA 1
ATOM 621 C C . LEU A 1 82 ? 11.244 6.993 0.992 1.00 84.75 82 LEU A C 1
ATOM 623 O O . LEU A 1 82 ? 11.418 8.170 0.698 1.00 84.75 82 LEU A O 1
ATOM 627 N N . GLU A 1 83 ? 12.230 6.099 0.991 1.00 83.31 83 GLU A N 1
ATOM 628 C CA . GLU A 1 83 ? 13.613 6.377 0.595 1.00 83.31 83 GLU A CA 1
ATOM 629 C C . GLU A 1 83 ? 13.758 6.768 -0.885 1.00 83.31 83 GLU A C 1
ATOM 631 O O . GLU A 1 83 ? 14.745 7.393 -1.267 1.00 83.31 83 GLU A O 1
ATOM 636 N N . HIS A 1 84 ? 12.766 6.431 -1.711 1.00 83.25 84 HIS A N 1
ATOM 637 C CA . HIS A 1 84 ? 12.728 6.744 -3.138 1.00 83.25 84 HIS A CA 1
ATOM 638 C C . HIS A 1 84 ? 11.789 7.917 -3.461 1.00 83.25 84 HIS A C 1
ATOM 640 O O . HIS A 1 84 ? 11.752 8.392 -4.596 1.00 83.25 84 HIS A O 1
ATOM 646 N N . VAL A 1 85 ? 11.036 8.414 -2.474 1.00 84.69 85 VAL A N 1
ATOM 647 C CA . VAL A 1 85 ? 10.122 9.546 -2.640 1.00 84.69 85 VAL A CA 1
ATOM 648 C C . VAL A 1 85 ? 10.893 10.857 -2.496 1.00 84.69 85 VAL A C 1
ATOM 650 O O . VAL A 1 85 ? 11.393 11.194 -1.426 1.00 84.69 85 VAL A O 1
ATOM 653 N N . SER A 1 86 ? 10.910 11.656 -3.564 1.00 85.94 86 SER A N 1
ATOM 654 C CA . SER A 1 86 ? 11.614 12.948 -3.616 1.00 85.94 86 SER A CA 1
ATOM 655 C C . SER A 1 86 ? 11.144 13.960 -2.563 1.00 85.94 86 SER A C 1
ATOM 657 O O . SER A 1 86 ? 11.938 14.746 -2.051 1.00 85.94 86 SER A O 1
ATOM 659 N N . SER A 1 87 ? 9.853 13.949 -2.217 1.00 91.50 87 SER A N 1
ATOM 660 C CA . SER A 1 87 ? 9.267 14.802 -1.180 1.00 91.50 87 SER A CA 1
ATOM 661 C C . SER A 1 87 ? 8.327 14.000 -0.283 1.00 91.50 87 SER A C 1
ATOM 663 O O . SER A 1 87 ? 7.123 13.898 -0.534 1.00 91.50 87 SER A O 1
ATOM 665 N N . VAL A 1 88 ? 8.877 13.450 0.804 1.00 93.44 88 VAL A N 1
ATOM 666 C CA . VAL A 1 88 ? 8.111 12.673 1.796 1.00 93.44 88 VAL A CA 1
ATOM 667 C C . VAL A 1 88 ? 6.947 13.490 2.368 1.00 93.44 88 VAL A C 1
ATOM 669 O O . VAL A 1 88 ? 5.845 12.971 2.533 1.00 93.44 88 VAL A O 1
ATOM 672 N N . SER A 1 89 ? 7.145 14.789 2.612 1.00 94.31 89 SER A N 1
ATOM 673 C CA . SER A 1 89 ? 6.097 15.671 3.141 1.00 94.31 89 SER A CA 1
ATOM 674 C C . SER A 1 89 ? 4.908 15.815 2.186 1.00 94.31 89 SER A C 1
ATOM 676 O O . SER A 1 89 ? 3.757 15.775 2.629 1.00 94.31 89 SER A O 1
ATOM 678 N N . SER A 1 90 ? 5.163 15.943 0.882 1.00 93.19 90 SER A N 1
ATOM 679 C CA . SER A 1 90 ? 4.116 16.019 -0.143 1.00 93.19 90 SER A CA 1
ATOM 680 C C . SER A 1 90 ? 3.374 14.692 -0.274 1.00 93.19 90 SER A C 1
ATOM 682 O O . SER A 1 90 ? 2.144 14.674 -0.333 1.00 93.19 90 SER A O 1
ATOM 684 N N . PHE A 1 91 ? 4.109 13.582 -0.235 1.00 94.00 91 PHE A N 1
ATOM 685 C CA . PHE A 1 91 ? 3.557 12.233 -0.309 1.00 94.00 91 PHE A CA 1
ATOM 686 C C . PHE A 1 91 ? 2.653 11.895 0.884 1.00 94.00 91 PHE A C 1
ATOM 688 O O . PHE A 1 91 ? 1.502 11.501 0.705 1.00 94.00 91 PHE A O 1
ATOM 695 N N . VAL A 1 92 ? 3.107 12.145 2.116 1.00 94.31 92 VAL A N 1
ATOM 696 C CA . VAL A 1 92 ? 2.281 11.930 3.317 1.00 94.31 92 VAL A CA 1
ATOM 697 C C . VAL A 1 92 ? 1.049 12.841 3.306 1.00 94.31 92 VAL A C 1
ATOM 699 O O . VAL A 1 92 ? -0.040 12.420 3.694 1.00 94.31 92 VAL A O 1
ATOM 702 N N . ARG A 1 93 ? 1.173 14.078 2.806 1.00 95.12 93 ARG A N 1
ATOM 703 C CA . ARG A 1 93 ? 0.030 14.994 2.662 1.00 95.12 93 ARG A CA 1
ATOM 704 C C . ARG A 1 93 ? -0.981 14.494 1.629 1.00 95.12 93 ARG A C 1
ATOM 706 O O . ARG A 1 93 ? -2.180 14.677 1.828 1.00 95.12 93 ARG A O 1
ATOM 713 N N . LEU A 1 94 ? -0.520 13.852 0.559 1.00 94.75 94 LEU A N 1
ATOM 714 C CA . LEU A 1 94 ? -1.383 13.197 -0.419 1.00 94.75 94 LEU A CA 1
ATOM 715 C C . LEU A 1 94 ? -2.142 12.017 0.209 1.00 94.75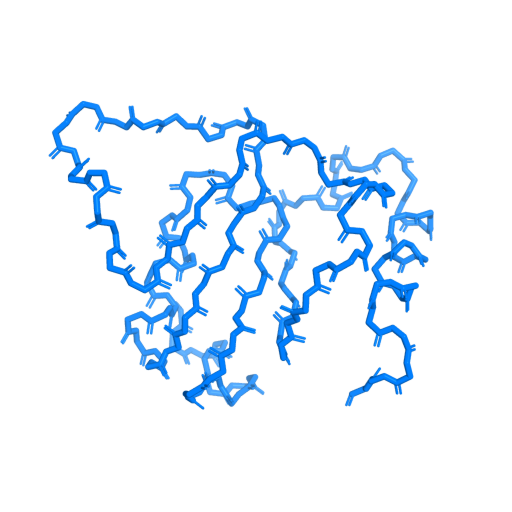 94 LEU A C 1
ATOM 717 O O . LEU A 1 94 ? -3.361 11.944 0.063 1.00 94.75 94 LEU A O 1
ATOM 721 N N . ILE A 1 95 ? -1.463 11.168 0.987 1.00 95.25 95 ILE A N 1
ATOM 722 C CA . ILE A 1 95 ? -2.117 10.087 1.745 1.00 95.25 95 ILE A CA 1
ATOM 723 C C . ILE A 1 95 ? -3.150 10.664 2.718 1.00 95.25 95 ILE A C 1
ATOM 725 O O . ILE A 1 95 ? -4.284 10.194 2.756 1.00 95.25 95 ILE A O 1
ATOM 729 N N . ARG A 1 96 ? -2.805 11.729 3.459 1.00 94.81 96 ARG A N 1
ATOM 730 C CA . ARG A 1 96 ? -3.730 12.400 4.387 1.00 94.81 96 ARG A CA 1
ATOM 731 C C . ARG A 1 96 ? -4.989 12.906 3.685 1.00 94.81 96 ARG A C 1
ATOM 733 O O . ARG A 1 96 ? -6.072 12.809 4.258 1.00 94.81 96 ARG A O 1
ATOM 740 N N . LYS A 1 97 ? -4.852 13.443 2.467 1.00 94.81 97 LYS A N 1
ATOM 741 C CA . LYS A 1 97 ? -5.993 13.865 1.641 1.00 94.81 97 LYS A CA 1
ATOM 742 C C . LYS A 1 97 ? -6.859 12.672 1.240 1.00 94.81 97 LYS A C 1
ATOM 744 O O . LYS A 1 97 ? -8.067 12.741 1.433 1.00 94.81 97 LYS A O 1
ATOM 749 N N . MET A 1 98 ? -6.249 11.585 0.767 1.00 95.44 98 MET A N 1
ATOM 750 C CA . MET A 1 98 ? -6.962 10.360 0.381 1.00 95.44 98 MET A CA 1
ATOM 751 C C . MET A 1 98 ? -7.751 9.760 1.560 1.00 95.44 98 MET A C 1
ATOM 753 O O . MET A 1 98 ? -8.936 9.448 1.432 1.00 95.44 98 MET A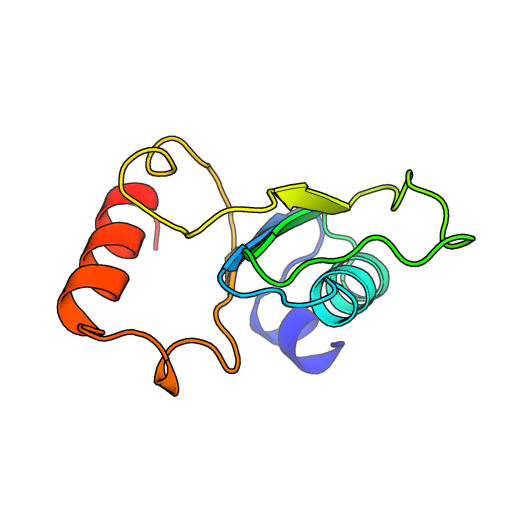 O 1
ATOM 757 N N . ILE A 1 99 ? -7.160 9.681 2.760 1.00 94.81 99 ILE A N 1
ATOM 758 C CA . ILE A 1 99 ? -7.871 9.130 3.929 1.00 94.81 99 ILE A CA 1
ATOM 759 C C . ILE A 1 99 ? -8.944 10.073 4.506 1.00 94.81 99 ILE A C 1
ATOM 761 O O . ILE A 1 99 ? -9.775 9.649 5.312 1.00 94.81 99 ILE A O 1
ATOM 765 N N . GLY A 1 100 ? -9.004 11.334 4.072 1.00 91.88 100 GLY A N 1
ATOM 766 C CA . GLY A 1 100 ? -10.066 12.267 4.450 1.00 91.88 100 GLY A CA 1
ATOM 767 C C . GLY A 1 100 ? -10.076 12.564 5.949 1.00 91.88 100 GLY A C 1
ATOM 768 O O . GLY A 1 100 ? -9.098 13.087 6.474 1.00 91.88 100 GLY A O 1
ATOM 769 N N . LYS A 1 101 ? -11.176 12.253 6.649 1.00 91.44 101 LYS A N 1
ATOM 770 C CA . LYS A 1 101 ? -11.313 12.399 8.117 1.00 91.44 101 LYS A CA 1
ATOM 771 C C . LYS A 1 101 ? -11.021 11.109 8.902 1.00 91.44 101 LYS A C 1
ATOM 773 O O . LYS A 1 101 ? -11.057 11.143 10.124 1.00 91.44 101 LYS A O 1
ATOM 778 N N . ARG A 1 102 ? -10.721 9.998 8.222 1.00 88.69 102 ARG A N 1
ATOM 779 C CA . ARG A 1 102 ? -10.431 8.699 8.852 1.00 88.69 102 ARG A CA 1
ATOM 780 C C . ARG A 1 102 ? -9.097 8.753 9.617 1.00 88.69 102 ARG A C 1
ATOM 782 O O . ARG A 1 102 ? -8.185 9.485 9.202 1.00 88.69 102 ARG A O 1
ATOM 789 N N . THR A 1 103 ? -8.997 8.018 10.722 1.00 73.62 103 THR A N 1
ATOM 790 C CA . THR A 1 103 ? -7.804 7.879 11.578 1.00 73.62 103 THR A CA 1
ATOM 791 C C . THR A 1 103 ? -7.736 6.480 12.145 1.00 73.62 103 THR A C 1
ATOM 793 O O . THR A 1 103 ? -8.815 6.010 12.571 1.00 73.62 103 THR A O 1
#

Foldseek 3Di:
DQVVLVVLVAAAWEEEEAQCQQVPVVLVSCVNNVHAYEYEELNHDDDPPPPPCSPRYYYHNHHDDLVCLCDDTSYYHYPPCCVVDPDNPVVVVSVCSSHPPPD

pLDDT: mean 89.19, std 10.86, range [49.31, 97.0]

Sequence (103 aa):
AREIAQKCSIAGKHVLEIGCGKGEFLRELCITGGATGLGIDPAYRADKGRNDDYGDVKIIVDYFGPDYQHLQADTVLCRHTLEHVSSVSSFVRLIRKMIGKRT

Secondary structure (DSSP, 8-state):
-HHHHHHTT-TT-EEEEET-TTSHHHHHHHHHHT-EEEEE-TT----TTS-S--TTEEEE-S---GGGGG---SEEEE-S-GGG-S-HHHHHHHHHHHHTT--